Protein AF-W4JRE5-F1 (afdb_monomer_lite)

InterPro domains:
  IPR013126 Heat shock protein 70 family [PF00012] (2-76)
  IPR013126 Heat shock protein 70 family [PTHR19375] (1-88)
  IPR043129 ATPase, nucleotide binding domain [SSF53067] (3-77)

Secondary structure (DSSP, 8-state):
-HHHHHHHHHHHHHHTTSSEEEEEEEEEETTEEEEEEEEHHHHHHHHHHHHHHHHHHHHHHHHHTT--GGG---------TTT-------SS--

pLDDT: mean 73.52, std 13.88, range [37.41, 88.75]

Radius of gyration: 17.66 Å; chains: 1; bounding box: 35×21×53 Å

Sequence (94 aa):
MGKLKCEVEKAKCNLSSQQSTHIEIKVFKNGNDFSKLFTHTKFEELNLNLFYKTMKPVKQVHKDAGVKKKDIDEVTFEVGADGIMKVSAANKGI

Foldseek 3Di:
DVQQVVLVLVQLQVVLPDQKDWRWDQCPDPRDIDIDIDGPVNVCVVCVVVVVVVVVVVVVVCVVVVHDPVRDQFDWDDDDDSRHDGPRPPPPDD

Organism: Heterobasidion irregulare (strain TC 32-1) (NCBI:txid747525)

Structure (mmCIF, N/CA/C/O backbone):
data_AF-W4JRE5-F1
#
_entry.id   AF-W4JRE5-F1
#
loop_
_atom_site.group_PDB
_atom_site.id
_atom_site.type_symbol
_atom_site.label_atom_id
_atom_site.label_alt_id
_atom_site.label_comp_id
_atom_site.label_asym_id
_atom_site.label_entity_id
_atom_site.label_seq_id
_atom_site.pdbx_PDB_ins_code
_atom_site.Cartn_x
_atom_site.Cartn_y
_atom_site.Cartn_z
_atom_site.occupancy
_atom_site.B_iso_or_equiv
_atom_site.auth_seq_id
_atom_site.auth_comp_id
_atom_site.auth_asym_id
_atom_site.auth_atom_id
_atom_site.pdbx_PDB_model_num
ATOM 1 N N . MET A 1 1 ? 0.487 1.887 -19.908 1.00 61.75 1 MET A N 1
ATOM 2 C CA . MET A 1 1 ? 0.083 1.935 -18.481 1.00 61.75 1 MET A CA 1
ATOM 3 C C . MET A 1 1 ? 0.670 0.805 -17.622 1.00 61.75 1 MET A C 1
ATOM 5 O O . MET A 1 1 ? 0.937 1.054 -16.457 1.00 61.75 1 MET A O 1
ATOM 9 N N . GLY A 1 2 ? 0.895 -0.410 -18.152 1.00 78.25 2 GLY A N 1
ATOM 10 C CA . GLY A 1 2 ? 1.381 -1.555 -17.353 1.00 78.25 2 GLY A CA 1
ATOM 11 C C . GLY A 1 2 ? 2.760 -1.374 -16.699 1.00 78.25 2 GLY A C 1
ATOM 12 O O . GLY A 1 2 ? 2.912 -1.703 -15.530 1.00 78.25 2 GLY A O 1
ATOM 13 N N . LYS A 1 3 ? 3.731 -0.770 -17.406 1.00 82.19 3 LYS A N 1
ATOM 14 C CA . LYS A 1 3 ? 5.084 -0.516 -16.866 1.00 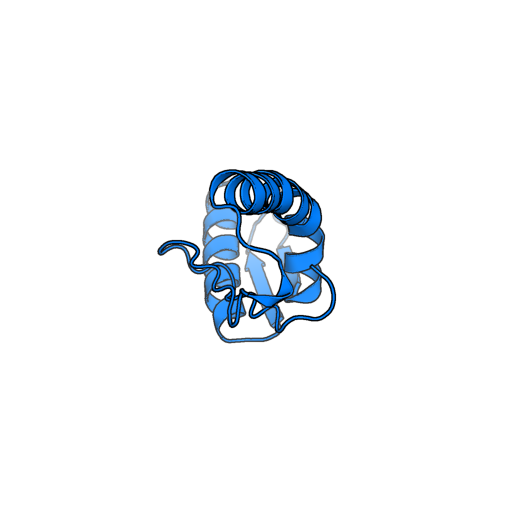82.19 3 LYS A CA 1
ATOM 15 C C . LYS A 1 3 ? 5.067 0.358 -15.606 1.00 82.19 3 LYS A C 1
ATOM 17 O O . LYS A 1 3 ? 5.675 -0.002 -14.612 1.00 82.19 3 LYS A O 1
ATOM 22 N N . LEU A 1 4 ? 4.299 1.451 -15.623 1.00 84.88 4 LEU A N 1
ATOM 23 C CA . LEU A 1 4 ? 4.145 2.321 -14.452 1.00 84.88 4 LEU A CA 1
ATOM 24 C C . LEU A 1 4 ? 3.508 1.596 -13.273 1.00 84.88 4 LEU A C 1
ATOM 26 O O . LEU A 1 4 ? 3.985 1.750 -12.161 1.00 84.88 4 LEU A O 1
ATOM 30 N N . LYS A 1 5 ? 2.467 0.789 -13.508 1.00 83.88 5 LYS A N 1
ATOM 31 C CA . LYS A 1 5 ? 1.856 0.003 -12.430 1.00 83.88 5 LYS A CA 1
ATOM 32 C C . LYS A 1 5 ? 2.879 -0.937 -11.789 1.00 83.88 5 LYS A C 1
ATOM 34 O O . LYS A 1 5 ? 2.991 -0.947 -10.577 1.00 83.88 5 LYS A O 1
ATO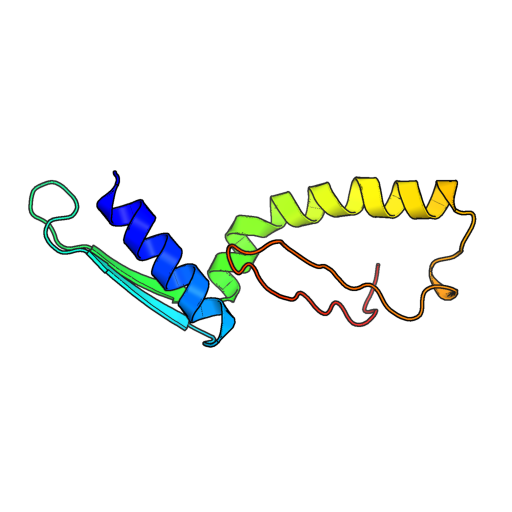M 39 N N . CYS A 1 6 ? 3.666 -1.655 -12.589 1.00 85.12 6 CYS A N 1
ATOM 40 C CA . CYS A 1 6 ? 4.675 -2.577 -12.066 1.00 85.12 6 CYS A CA 1
ATOM 41 C C . CYS A 1 6 ? 5.766 -1.864 -11.248 1.00 85.12 6 CYS A C 1
ATOM 43 O O . CYS A 1 6 ? 6.078 -2.305 -10.146 1.00 85.12 6 CYS A O 1
ATOM 45 N N . GLU A 1 7 ? 6.303 -0.743 -11.739 1.00 86.94 7 GLU A N 1
ATOM 46 C CA . GLU A 1 7 ? 7.328 0.005 -10.997 1.00 86.94 7 GLU A CA 1
ATOM 47 C C . GLU A 1 7 ? 6.768 0.684 -9.739 1.00 86.94 7 GLU A C 1
ATOM 49 O O . GLU A 1 7 ? 7.451 0.748 -8.721 1.00 86.94 7 GLU A O 1
ATOM 54 N N . VAL A 1 8 ? 5.504 1.121 -9.758 1.00 84.56 8 VAL A N 1
ATOM 55 C CA . VAL A 1 8 ?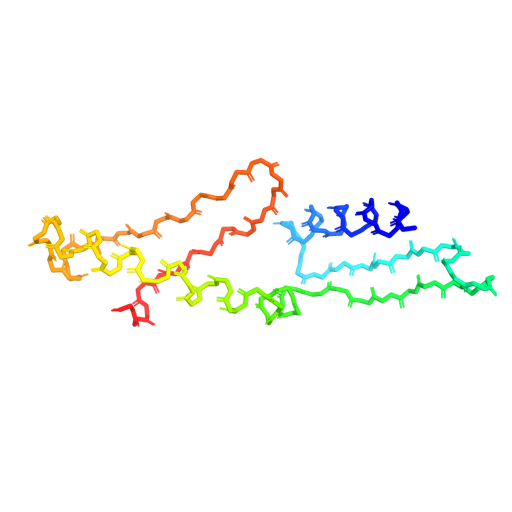 4.823 1.639 -8.561 1.00 84.56 8 VAL A CA 1
ATOM 56 C C . VAL A 1 8 ? 4.599 0.535 -7.526 1.00 84.56 8 VAL A C 1
ATOM 58 O O . VAL A 1 8 ? 4.832 0.776 -6.346 1.00 84.56 8 VAL A O 1
ATOM 61 N N . GLU A 1 9 ? 4.205 -0.674 -7.934 1.00 84.12 9 GLU A N 1
ATOM 62 C CA . GLU A 1 9 ? 4.058 -1.810 -7.010 1.00 84.12 9 GLU A CA 1
ATOM 63 C C . GLU A 1 9 ? 5.400 -2.199 -6.371 1.00 84.12 9 GLU A C 1
ATOM 65 O O . GLU A 1 9 ? 5.478 -2.385 -5.156 1.00 84.12 9 GLU A O 1
ATOM 70 N N . LYS A 1 10 ? 6.487 -2.226 -7.154 1.00 83.81 10 LYS A N 1
ATOM 71 C CA . LYS A 1 10 ? 7.844 -2.440 -6.621 1.00 83.81 10 LYS A CA 1
ATOM 72 C C . LYS A 1 10 ? 8.251 -1.345 -5.641 1.00 83.81 10 LYS A C 1
ATOM 74 O O . LYS A 1 10 ? 8.756 -1.640 -4.564 1.00 83.81 10 LYS A O 1
ATOM 79 N N . ALA A 1 11 ? 8.003 -0.085 -5.988 1.00 85.44 11 ALA A N 1
ATOM 80 C CA . ALA A 1 11 ? 8.291 1.051 -5.123 1.00 85.44 11 ALA A CA 1
ATOM 81 C C . ALA A 1 11 ? 7.496 0.994 -3.812 1.00 85.44 11 ALA A C 1
ATOM 83 O O . ALA A 1 11 ? 8.039 1.256 -2.743 1.00 85.44 11 ALA A O 1
ATOM 84 N N . LYS A 1 12 ? 6.228 0.585 -3.870 1.00 80.12 12 LYS A N 1
ATOM 85 C CA . LYS A 1 12 ? 5.377 0.373 -2.696 1.00 80.12 12 LYS A CA 1
ATOM 86 C C . LYS A 1 12 ? 5.929 -0.737 -1.794 1.00 80.12 12 LYS A C 1
ATOM 88 O O . LYS A 1 12 ? 6.043 -0.535 -0.590 1.00 80.12 12 LYS A O 1
ATOM 93 N N . CYS A 1 13 ? 6.357 -1.858 -2.379 1.00 80.12 13 CYS A N 1
ATOM 94 C CA . CYS A 1 13 ? 7.034 -2.928 -1.647 1.00 80.12 13 CYS A CA 1
ATOM 95 C C . CYS A 1 13 ? 8.342 -2.434 -1.004 1.00 80.12 13 CYS A C 1
ATOM 97 O O . CYS A 1 13 ? 8.576 -2.681 0.175 1.00 80.12 13 CYS A O 1
ATOM 99 N N . ASN A 1 14 ? 9.168 -1.674 -1.725 1.00 81.56 14 ASN A N 1
ATOM 100 C CA . ASN A 1 14 ? 10.414 -1.116 -1.188 1.00 81.56 14 ASN A CA 1
ATOM 101 C C . ASN A 1 14 ? 10.158 -0.127 -0.046 1.00 81.56 14 ASN A C 1
ATOM 103 O O . ASN A 1 14 ? 10.844 -0.188 0.975 1.00 81.56 14 ASN A O 1
ATOM 107 N N . LEU A 1 15 ? 9.128 0.718 -0.166 1.00 78.56 15 LEU A N 1
ATOM 108 C CA . LEU A 1 15 ? 8.690 1.621 0.898 1.00 78.56 15 LEU A CA 1
ATOM 109 C C . LEU A 1 15 ? 8.254 0.890 2.169 1.00 78.56 15 LEU A C 1
ATOM 111 O O . LEU A 1 15 ? 8.328 1.472 3.243 1.00 78.56 15 LEU A O 1
ATOM 115 N N . SER A 1 16 ? 7.850 -0.382 2.105 1.00 72.31 16 SER A N 1
ATOM 116 C CA . SER A 1 16 ? 7.575 -1.146 3.332 1.00 72.31 16 SER A CA 1
ATOM 117 C C . SER A 1 16 ? 8.823 -1.310 4.215 1.00 72.31 16 SER A C 1
ATOM 119 O O . SER A 1 16 ? 8.704 -1.431 5.431 1.00 72.31 16 SER A O 1
ATOM 121 N N . SER A 1 17 ? 10.015 -1.258 3.609 1.00 74.06 17 SER A N 1
ATOM 122 C CA . SER A 1 17 ? 11.310 -1.421 4.280 1.00 74.06 17 SER A CA 1
ATOM 123 C C . SER A 1 17 ? 12.144 -0.135 4.343 1.00 74.06 17 SER A C 1
ATOM 125 O O . SER A 1 17 ? 13.002 -0.001 5.212 1.00 74.06 17 SER A O 1
ATOM 127 N N . GLN A 1 18 ? 11.902 0.822 3.443 1.00 79.50 18 GLN A N 1
ATOM 128 C CA . GLN A 1 18 ? 12.690 2.047 3.284 1.00 79.50 18 GLN A CA 1
ATOM 129 C C . GLN A 1 18 ? 11.811 3.296 3.422 1.00 79.50 18 GLN A C 1
ATOM 131 O O . GLN A 1 18 ? 10.670 3.324 2.974 1.00 79.50 18 GLN A O 1
ATOM 136 N N . GLN A 1 19 ? 12.353 4.380 3.986 1.00 79.00 19 GLN A N 1
ATOM 137 C CA . GLN A 1 19 ? 11.615 5.648 4.132 1.00 79.00 19 GLN A CA 1
ATOM 138 C C . GLN A 1 19 ? 11.343 6.356 2.790 1.00 79.00 19 GLN A C 1
ATOM 140 O O . GLN A 1 19 ? 10.433 7.184 2.678 1.00 79.00 19 GLN A O 1
ATOM 145 N N . SER A 1 20 ? 12.130 6.033 1.762 1.00 83.56 20 SER A N 1
ATOM 146 C CA . SER A 1 20 ? 11.996 6.578 0.415 1.00 83.56 20 SER A CA 1
ATOM 147 C C . SER A 1 20 ? 12.505 5.592 -0.633 1.00 83.56 20 SER A C 1
ATOM 149 O O . SER A 1 20 ? 13.312 4.719 -0.325 1.00 83.56 20 SER A O 1
ATOM 151 N N . THR A 1 21 ? 12.031 5.726 -1.867 1.00 88.69 21 THR A N 1
ATOM 152 C CA . THR A 1 21 ? 12.436 4.905 -3.009 1.00 88.69 21 THR A CA 1
ATOM 153 C C . THR A 1 21 ? 12.354 5.725 -4.298 1.00 88.69 21 THR A C 1
ATOM 155 O O . THR A 1 21 ? 11.530 6.635 -4.409 1.00 88.69 21 THR A O 1
ATOM 158 N N . HIS A 1 22 ? 13.199 5.428 -5.281 1.00 88.44 22 HIS A N 1
ATOM 159 C CA . HIS A 1 22 ? 13.149 6.073 -6.593 1.00 88.44 22 HIS A CA 1
ATOM 160 C C . HIS A 1 22 ? 12.336 5.224 -7.572 1.00 88.44 22 HIS A C 1
ATOM 162 O O . HIS A 1 22 ? 12.607 4.040 -7.753 1.00 88.44 22 HIS A O 1
ATOM 168 N N . ILE A 1 23 ? 11.343 5.839 -8.218 1.00 88.62 23 ILE A N 1
ATOM 169 C CA . ILE A 1 23 ? 10.588 5.225 -9.312 1.00 88.62 23 ILE A CA 1
ATOM 170 C C . ILE A 1 23 ? 11.227 5.674 -10.617 1.00 88.62 23 ILE A C 1
ATOM 172 O O . ILE A 1 23 ? 11.114 6.847 -10.972 1.00 88.62 23 ILE A O 1
ATOM 176 N N . GLU A 1 24 ? 11.853 4.742 -11.331 1.00 88.19 24 GLU A N 1
ATOM 177 C CA . GLU A 1 24 ? 12.512 4.997 -12.611 1.00 88.19 24 GLU A CA 1
ATOM 178 C C . GLU A 1 24 ? 11.883 4.159 -13.724 1.00 88.19 24 GLU A C 1
ATOM 180 O O . GLU A 1 24 ? 11.803 2.936 -13.644 1.00 88.19 24 GLU A O 1
ATOM 185 N N . ILE A 1 25 ? 11.421 4.814 -14.787 1.00 87.31 25 ILE A N 1
ATOM 186 C CA . ILE A 1 25 ? 10.822 4.163 -15.951 1.00 87.31 25 ILE A CA 1
ATOM 187 C C . ILE A 1 25 ? 11.442 4.755 -17.206 1.00 87.31 25 ILE A C 1
ATOM 189 O O . ILE A 1 25 ? 11.210 5.918 -17.540 1.00 87.31 25 ILE A O 1
ATOM 193 N N . LYS A 1 26 ? 12.174 3.920 -17.943 1.00 83.88 26 LYS A N 1
ATOM 194 C CA . LYS A 1 26 ? 12.705 4.280 -19.259 1.00 83.88 26 LYS A CA 1
ATOM 195 C C . LYS A 1 26 ? 11.599 4.275 -20.310 1.00 83.88 26 LYS A C 1
ATOM 197 O O . LYS A 1 26 ? 10.788 3.342 -20.338 1.00 83.88 26 LYS A O 1
ATOM 202 N N . VAL A 1 27 ? 11.587 5.272 -21.196 1.00 82.25 27 VAL A N 1
ATOM 203 C CA . VAL A 1 27 ? 10.608 5.395 -22.296 1.00 82.25 27 VAL A CA 1
ATOM 204 C C . VAL A 1 27 ? 9.166 5.325 -21.765 1.00 82.25 27 VAL A C 1
ATOM 206 O O . VAL A 1 27 ? 8.363 4.468 -22.146 1.00 82.25 27 VAL A O 1
ATOM 209 N N . PHE A 1 28 ? 8.834 6.195 -20.812 1.00 78.81 28 PHE A N 1
ATOM 210 C CA . PHE A 1 28 ? 7.535 6.184 -20.145 1.00 78.81 28 PHE A CA 1
ATOM 211 C C . PHE A 1 28 ? 6.418 6.720 -21.050 1.00 78.81 28 PHE A C 1
ATOM 213 O O . PHE A 1 28 ? 5.412 6.039 -21.275 1.00 78.81 28 PHE A O 1
ATOM 220 N N . LYS A 1 29 ? 6.585 7.939 -21.575 1.00 74.38 29 LYS A N 1
ATOM 221 C CA . LYS A 1 29 ? 5.597 8.598 -22.438 1.00 74.38 29 LYS A CA 1
ATOM 222 C C . LYS A 1 29 ? 6.303 9.498 -23.451 1.00 74.38 29 LYS A C 1
ATOM 224 O O . LYS A 1 29 ? 7.155 10.295 -23.073 1.00 74.38 29 LYS A O 1
ATOM 229 N N . ASN A 1 30 ? 5.951 9.359 -24.731 1.00 75.44 30 ASN A N 1
ATOM 230 C CA . ASN A 1 30 ? 6.532 10.130 -25.840 1.00 75.44 30 ASN A CA 1
ATOM 231 C C . ASN A 1 30 ? 8.073 10.037 -25.937 1.00 75.44 30 ASN A C 1
ATOM 233 O O . ASN A 1 30 ? 8.712 10.976 -26.391 1.00 75.44 30 ASN A O 1
ATOM 237 N N . GLY A 1 31 ? 8.670 8.922 -25.498 1.00 78.00 31 GLY A N 1
ATOM 238 C CA . GLY A 1 31 ? 10.127 8.738 -25.516 1.00 78.00 31 GLY A CA 1
ATOM 239 C C . GLY A 1 31 ? 10.869 9.313 -24.308 1.00 78.00 31 GLY A C 1
ATOM 240 O O . GLY A 1 31 ? 12.063 9.075 -24.188 1.00 78.00 31 GLY A O 1
ATOM 241 N N . ASN A 1 32 ? 10.180 10.003 -23.395 1.00 81.69 32 ASN A N 1
ATOM 242 C CA . ASN A 1 32 ? 10.806 10.580 -22.208 1.00 81.69 32 ASN A CA 1
ATOM 243 C C . ASN A 1 32 ? 10.904 9.567 -21.069 1.00 81.69 32 ASN A C 1
ATOM 245 O O . ASN A 1 32 ? 9.964 8.801 -20.813 1.00 81.69 32 ASN A O 1
ATOM 249 N N . ASP A 1 33 ? 12.019 9.629 -20.354 1.00 85.50 33 ASP A N 1
ATOM 250 C CA . ASP A 1 33 ? 12.225 8.890 -19.119 1.00 85.50 33 ASP A CA 1
ATOM 251 C C . ASP A 1 33 ? 11.469 9.551 -17.964 1.00 85.50 33 ASP A C 1
ATOM 253 O O . ASP A 1 33 ? 11.263 10.766 -17.918 1.00 85.50 33 ASP A O 1
ATOM 257 N N . PHE A 1 34 ? 11.023 8.728 -17.024 1.00 86.00 34 PHE A N 1
ATOM 258 C CA . PHE A 1 34 ? 10.365 9.162 -15.803 1.00 86.00 34 PHE A CA 1
ATOM 259 C C . PHE A 1 34 ? 11.236 8.761 -14.620 1.00 86.00 34 PHE A C 1
ATOM 261 O O . PHE A 1 34 ? 11.496 7.577 -14.434 1.00 86.00 34 PHE A O 1
ATOM 268 N N . SER A 1 35 ? 11.666 9.732 -13.818 1.00 87.81 35 SER A N 1
ATOM 269 C CA . SER A 1 35 ? 12.317 9.487 -12.531 1.00 87.81 35 SER A CA 1
ATOM 270 C C . SER A 1 35 ? 11.678 10.379 -11.479 1.00 87.81 35 SER A C 1
ATOM 272 O O . SER A 1 35 ? 11.525 11.586 -11.687 1.00 87.81 35 SER A O 1
ATOM 274 N N . LYS A 1 36 ? 11.251 9.790 -10.360 1.00 88.62 36 LYS A N 1
ATOM 275 C CA . LYS A 1 36 ? 10.695 10.546 -9.238 1.00 88.62 36 LYS A CA 1
ATOM 276 C C . LYS A 1 36 ? 10.981 9.862 -7.910 1.00 88.62 36 LYS A C 1
ATOM 278 O O . LYS A 1 36 ? 10.815 8.651 -7.784 1.00 88.62 36 LYS A O 1
ATOM 283 N N . LEU A 1 37 ? 11.339 10.664 -6.911 1.00 88.75 37 LEU A N 1
ATOM 284 C CA . LEU A 1 37 ? 11.430 10.213 -5.528 1.00 88.75 37 LEU A CA 1
ATOM 285 C C . LEU A 1 37 ? 10.023 9.995 -4.960 1.00 88.75 37 LEU A C 1
ATOM 287 O O . LEU A 1 37 ? 9.163 10.880 -5.021 1.00 88.75 37 LEU A O 1
ATOM 291 N N . PHE A 1 38 ? 9.805 8.819 -4.391 1.00 87.44 38 PHE A N 1
ATOM 292 C CA . PHE A 1 38 ? 8.581 8.433 -3.715 1.00 87.44 38 PHE A CA 1
ATOM 293 C C . PHE A 1 38 ? 8.890 8.176 -2.239 1.00 87.44 38 PHE A C 1
ATOM 295 O O . PHE A 1 38 ? 9.789 7.409 -1.911 1.00 87.44 38 PHE A O 1
ATOM 302 N N . THR A 1 39 ? 8.192 8.868 -1.342 1.00 85.50 39 THR A N 1
ATOM 303 C CA . THR A 1 39 ? 8.474 8.865 0.101 1.00 85.50 39 THR A CA 1
ATOM 304 C C . THR A 1 39 ? 7.264 8.393 0.893 1.00 85.50 39 THR A C 1
ATOM 306 O O . THR A 1 39 ? 6.132 8.494 0.412 1.00 85.50 39 THR A O 1
ATOM 309 N N . HIS A 1 40 ? 7.495 7.944 2.131 1.00 78.56 40 HIS A N 1
ATOM 310 C CA . HIS A 1 40 ? 6.429 7.633 3.094 1.00 78.56 40 HIS A CA 1
ATOM 311 C C . HIS A 1 40 ? 5.421 8.770 3.233 1.00 78.56 40 HIS A C 1
ATOM 313 O O . HIS A 1 40 ? 4.231 8.554 3.039 1.00 78.56 40 HIS A O 1
ATOM 319 N N . THR A 1 41 ? 5.894 10.002 3.437 1.00 80.12 41 THR A N 1
ATOM 320 C CA . THR A 1 41 ? 5.025 11.185 3.530 1.00 80.12 41 THR A CA 1
ATOM 321 C C . THR A 1 41 ? 4.142 11.330 2.296 1.00 80.12 41 THR A C 1
ATOM 323 O O . THR A 1 41 ? 2.947 11.591 2.411 1.00 80.12 41 THR A O 1
ATOM 326 N N . LYS A 1 42 ? 4.700 11.109 1.095 1.00 81.81 42 LYS A N 1
ATOM 327 C CA . LYS A 1 42 ? 3.911 11.230 -0.130 1.00 81.81 42 LYS A CA 1
ATOM 328 C C . LYS A 1 42 ? 2.878 10.115 -0.262 1.00 81.81 42 LYS A C 1
ATOM 330 O O . LYS A 1 42 ? 1.783 10.359 -0.764 1.00 81.81 42 LYS A O 1
ATOM 335 N N . PHE A 1 43 ? 3.219 8.908 0.175 1.00 79.62 43 PHE A N 1
ATOM 336 C CA . PHE A 1 43 ? 2.295 7.783 0.223 1.00 79.62 43 PHE A CA 1
ATOM 337 C C . PHE A 1 43 ? 1.153 8.034 1.217 1.00 79.62 43 PHE A C 1
ATOM 339 O O . PHE A 1 43 ? -0.009 7.829 0.865 1.00 79.62 43 PHE A O 1
ATOM 346 N N . GLU A 1 44 ? 1.455 8.529 2.418 1.00 76.19 44 GLU A N 1
ATOM 347 C CA . GLU A 1 44 ? 0.457 8.897 3.423 1.00 76.19 44 GLU A CA 1
ATOM 348 C C . GLU A 1 44 ? -0.485 9.971 2.889 1.00 76.19 44 GLU A C 1
ATOM 350 O O . GLU A 1 44 ? -1.690 9.740 2.862 1.00 76.19 44 GLU A O 1
ATOM 355 N N . GLU A 1 45 ? 0.046 11.081 2.362 1.00 80.75 45 GLU A N 1
ATOM 356 C CA . GLU A 1 45 ? -0.740 12.169 1.763 1.00 80.75 45 GLU A CA 1
ATOM 357 C C . GLU A 1 45 ? -1.755 11.670 0.725 1.00 80.75 45 GLU A C 1
ATOM 359 O O . GLU A 1 45 ? -2.912 12.092 0.727 1.00 80.75 45 GLU A O 1
ATOM 364 N N . LEU A 1 46 ? -1.334 10.759 -0.160 1.00 82.38 46 LEU A N 1
ATOM 365 C CA . LEU A 1 46 ? -2.194 10.196 -1.204 1.00 82.38 46 LEU A CA 1
ATOM 366 C C . LEU A 1 46 ? -3.298 9.294 -0.634 1.00 82.38 46 LEU A C 1
ATOM 368 O O . LEU A 1 46 ? -4.381 9.208 -1.215 1.00 82.38 46 LEU A O 1
ATOM 372 N N . ASN A 1 47 ? -3.041 8.640 0.500 1.00 77.00 47 ASN A N 1
ATOM 373 C CA . ASN A 1 47 ? -3.956 7.692 1.130 1.00 77.00 47 ASN A CA 1
ATOM 374 C C . ASN A 1 47 ? -4.743 8.277 2.316 1.00 77.00 47 ASN A C 1
ATOM 376 O O . ASN A 1 47 ? -5.659 7.617 2.805 1.00 77.00 47 ASN A O 1
ATOM 380 N N . LEU A 1 48 ? -4.486 9.523 2.739 1.00 77.06 48 LEU A N 1
ATOM 381 C CA . LEU A 1 48 ? -5.190 10.199 3.843 1.00 77.06 48 LEU A CA 1
ATOM 382 C C . LEU A 1 48 ? -6.714 10.084 3.738 1.00 77.06 48 LEU A C 1
ATOM 384 O O . LEU A 1 48 ? -7.393 9.755 4.709 1.00 77.06 48 LEU A O 1
ATOM 388 N N . ASN A 1 49 ? -7.272 10.294 2.545 1.00 76.25 49 ASN A N 1
ATOM 389 C CA . ASN A 1 49 ? -8.717 10.193 2.334 1.00 76.25 49 ASN A CA 1
ATOM 390 C C . ASN A 1 49 ? -9.251 8.762 2.547 1.00 76.25 49 ASN A C 1
ATOM 392 O O . ASN A 1 49 ? -10.355 8.580 3.059 1.00 76.25 49 ASN A O 1
ATOM 396 N N . LEU A 1 50 ? -8.476 7.734 2.182 1.00 75.56 50 LEU A N 1
ATOM 397 C CA . LEU A 1 50 ? -8.833 6.344 2.475 1.00 75.56 50 LEU A CA 1
ATOM 398 C C . LEU A 1 50 ? -8.796 6.081 3.983 1.00 75.56 50 LEU A C 1
ATOM 400 O O . LEU A 1 50 ? -9.752 5.511 4.505 1.00 75.56 50 LEU A O 1
ATOM 404 N N . PHE A 1 51 ? -7.782 6.582 4.693 1.00 72.19 51 PHE A N 1
ATOM 405 C CA . PHE A 1 51 ? -7.709 6.468 6.153 1.00 72.19 51 PHE A CA 1
ATOM 406 C C . PHE A 1 51 ? -8.897 7.148 6.852 1.00 72.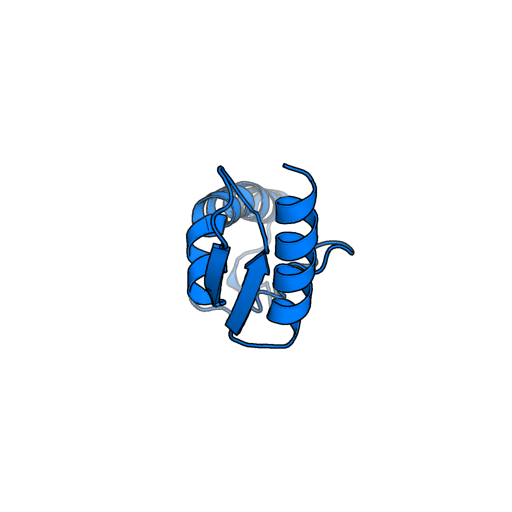19 51 PHE A C 1
ATOM 408 O O . PHE A 1 51 ? -9.515 6.575 7.744 1.00 72.19 51 PHE A O 1
ATOM 415 N N . TYR A 1 52 ? -9.331 8.328 6.404 1.00 77.12 52 TYR A N 1
ATOM 416 C CA . TYR A 1 52 ? -10.533 8.952 6.974 1.00 77.12 52 TYR A CA 1
ATOM 417 C C . TYR A 1 52 ? -11.804 8.126 6.754 1.00 77.12 52 TYR A C 1
ATOM 419 O O . TYR A 1 52 ? -12.698 8.120 7.606 1.00 77.12 52 TYR A O 1
ATOM 427 N N . LYS A 1 53 ? -11.898 7.409 5.629 1.00 76.75 53 LYS A N 1
ATOM 428 C CA . LYS A 1 53 ? -13.021 6.504 5.366 1.00 76.75 53 LYS A CA 1
ATOM 429 C C . LYS A 1 53 ? -12.983 5.273 6.266 1.00 76.75 53 LYS A C 1
ATOM 431 O O . LYS A 1 53 ? -14.055 4.869 6.706 1.00 76.75 53 LYS A O 1
ATOM 436 N N . THR A 1 54 ? -11.809 4.724 6.591 1.00 73.56 54 THR A N 1
ATOM 437 C CA . THR A 1 54 ? -11.688 3.575 7.511 1.00 73.56 54 THR A CA 1
ATOM 438 C C . THR A 1 54 ? -11.994 3.947 8.964 1.00 73.56 54 THR A C 1
ATOM 440 O O . THR A 1 54 ? -12.467 3.105 9.721 1.00 73.56 54 THR A O 1
ATOM 443 N N . MET A 1 55 ? -11.876 5.220 9.354 1.00 75.12 55 MET A N 1
ATOM 444 C CA . MET A 1 55 ? -12.280 5.660 10.698 1.00 75.12 55 MET A CA 1
ATOM 445 C C . MET A 1 55 ? -13.792 5.592 10.950 1.00 75.12 55 MET A C 1
ATOM 447 O O . MET A 1 55 ? -14.219 5.514 12.104 1.00 75.12 55 MET A O 1
ATOM 451 N N . LYS A 1 56 ? -14.628 5.631 9.904 1.00 80.50 56 LYS A N 1
ATOM 452 C CA . LYS A 1 56 ? -16.088 5.502 10.049 1.00 80.50 56 LYS A CA 1
ATOM 453 C C . LYS A 1 56 ? -16.509 4.117 10.570 1.00 80.50 56 LYS A C 1
ATOM 455 O O . LYS A 1 56 ? -17.172 4.093 11.607 1.00 80.50 56 LYS A O 1
ATOM 460 N N . PRO A 1 57 ? -16.124 2.990 9.935 1.00 80.19 57 PRO A N 1
ATOM 461 C CA . PRO A 1 57 ? -16.459 1.664 10.442 1.00 80.19 57 PRO A CA 1
ATOM 462 C C . PRO A 1 57 ? -15.812 1.382 11.802 1.00 80.19 57 PRO A C 1
ATOM 464 O O . PRO A 1 57 ? -16.479 0.815 12.655 1.00 80.19 57 PRO A O 1
ATOM 467 N N . VAL A 1 58 ? -14.591 1.860 12.078 1.00 78.88 58 VAL A N 1
ATOM 468 C CA . VAL A 1 58 ? -13.966 1.702 13.411 1.00 78.88 58 VAL A CA 1
ATOM 469 C C . VAL A 1 58 ? -14.821 2.340 14.513 1.00 78.88 58 VAL A C 1
ATOM 471 O O . VAL A 1 58 ? -15.082 1.723 15.543 1.00 78.88 58 VAL A O 1
ATOM 474 N N . LYS A 1 59 ? -15.329 3.560 14.289 1.00 77.75 59 LYS A N 1
ATOM 475 C CA . LYS A 1 59 ? -16.237 4.229 15.238 1.00 77.75 59 LYS A CA 1
ATOM 476 C C . LYS A 1 59 ? -17.572 3.503 15.397 1.00 77.75 59 LYS A C 1
ATOM 478 O O . LYS A 1 59 ? -18.174 3.598 16.463 1.00 77.75 59 LYS A O 1
ATOM 483 N N . GLN A 1 60 ? -18.052 2.837 14.351 1.00 82.56 60 GLN A N 1
ATOM 484 C CA . GLN A 1 60 ? -19.282 2.055 14.403 1.00 82.56 60 GLN A CA 1
ATOM 485 C C . GLN A 1 60 ? -19.083 0.768 15.207 1.00 82.56 60 GLN A C 1
ATOM 487 O O . GLN A 1 60 ? -19.814 0.557 16.164 1.00 82.56 60 GLN A O 1
ATOM 492 N N . VAL A 1 61 ? -18.025 0.003 14.923 1.00 81.75 61 VAL A N 1
ATOM 493 C CA . VAL A 1 61 ? -17.643 -1.195 15.692 1.00 81.75 61 VAL A CA 1
ATOM 494 C C . VAL A 1 61 ? -17.503 -0.868 17.175 1.00 81.75 61 VAL A C 1
ATOM 496 O O . VAL A 1 61 ? -17.964 -1.620 18.022 1.00 81.75 61 VAL A O 1
ATOM 499 N N . HIS A 1 62 ? -16.935 0.292 17.502 1.00 75.12 62 HIS A N 1
ATOM 500 C CA . HIS A 1 62 ? -16.814 0.744 18.883 1.00 75.12 62 HIS A CA 1
ATOM 501 C C . HIS A 1 62 ? -18.166 0.945 19.584 1.00 75.12 62 HIS A C 1
ATOM 503 O O . HIS A 1 62 ? -18.320 0.598 20.751 1.00 75.12 62 HIS A O 1
ATOM 509 N N . LYS A 1 63 ? -19.155 1.496 18.867 1.00 81.06 63 LYS A N 1
ATOM 510 C CA . LYS A 1 63 ? -20.519 1.655 19.385 1.00 81.06 63 LYS A CA 1
ATOM 511 C C . LYS A 1 63 ? -21.221 0.309 19.521 1.00 81.06 63 LYS A C 1
ATOM 513 O O . LYS A 1 63 ? -21.843 0.071 20.550 1.00 81.06 63 LYS A O 1
ATOM 518 N N . ASP A 1 64 ? -21.088 -0.550 18.516 1.00 83.88 64 ASP A N 1
ATOM 519 C CA . ASP A 1 64 ? -21.749 -1.856 18.464 1.00 83.88 64 ASP A CA 1
ATOM 520 C C . ASP A 1 64 ? -21.187 -2.812 19.530 1.00 83.88 64 ASP A C 1
ATOM 522 O O . ASP A 1 64 ? -21.933 -3.567 20.146 1.00 83.88 64 ASP A O 1
ATOM 526 N N . ALA A 1 65 ? -19.882 -2.737 19.802 1.00 82.88 65 ALA A N 1
ATOM 527 C CA . ALA A 1 65 ? -19.212 -3.528 20.831 1.00 82.88 65 ALA A CA 1
ATOM 528 C C . ALA A 1 65 ? -19.384 -2.967 22.257 1.00 82.88 65 ALA A C 1
ATOM 530 O O . ALA A 1 65 ? -18.982 -3.621 23.216 1.00 82.88 65 ALA A O 1
ATOM 531 N N . GLY A 1 66 ? -19.946 -1.762 22.424 1.00 80.69 66 GLY A N 1
ATOM 532 C CA . GLY A 1 66 ? -20.206 -1.154 23.738 1.00 80.69 66 GLY A CA 1
ATOM 533 C C . GLY A 1 66 ? -18.959 -0.822 24.573 1.00 80.69 66 GLY A C 1
ATOM 534 O O . GLY A 1 66 ? -19.083 -0.446 25.738 1.00 80.69 66 GLY A O 1
ATOM 535 N N . VAL A 1 67 ? -17.765 -0.942 23.992 1.00 78.81 67 VAL A N 1
ATOM 536 C CA . VAL A 1 67 ? -16.482 -0.612 24.625 1.00 78.81 67 VAL A CA 1
ATOM 537 C C . VAL A 1 67 ? -16.232 0.891 24.563 1.00 78.81 67 VAL A C 1
ATOM 539 O O . VAL A 1 67 ? -16.650 1.551 23.614 1.00 78.81 67 VAL A O 1
ATOM 542 N N . LYS A 1 68 ? -15.554 1.463 25.567 1.00 75.38 68 LYS A N 1
ATOM 543 C CA . LYS A 1 68 ? -15.095 2.860 25.517 1.00 75.38 68 LYS A CA 1
ATOM 544 C C . LYS A 1 68 ? -13.676 2.902 24.978 1.00 75.38 68 LYS A C 1
ATOM 546 O O . LYS A 1 68 ? -12.914 1.955 25.106 1.00 75.38 68 LYS A O 1
ATOM 551 N N . LYS A 1 69 ? -13.275 4.032 24.392 1.00 69.69 69 LYS A N 1
ATOM 552 C CA . LYS A 1 69 ? -11.953 4.174 23.750 1.00 69.69 69 LYS A CA 1
ATOM 553 C C . LYS A 1 69 ? -10.783 3.923 24.701 1.00 69.69 69 LYS A C 1
ATOM 555 O O . LYS A 1 69 ? -9.686 3.632 24.255 1.00 69.69 69 LYS A O 1
ATOM 560 N N . LYS A 1 70 ? -11.036 4.080 26.001 1.00 74.75 70 LYS A N 1
ATOM 561 C CA . LYS A 1 70 ? -10.079 3.846 27.083 1.00 74.75 70 LYS A CA 1
ATOM 562 C C . LYS A 1 70 ? -9.859 2.364 27.382 1.00 74.75 70 LYS A C 1
ATOM 564 O O . LYS A 1 70 ? -8.868 2.045 28.016 1.00 74.75 70 LYS A O 1
ATOM 569 N N . ASP A 1 71 ? -10.766 1.508 26.925 1.00 74.56 71 ASP A N 1
ATOM 570 C CA . ASP A 1 71 ? -10.740 0.065 27.159 1.00 74.56 71 ASP A CA 1
ATOM 571 C C . ASP A 1 71 ? -10.057 -0.677 25.992 1.00 74.56 71 ASP A C 1
ATOM 573 O O . ASP A 1 71 ? -10.062 -1.902 25.950 1.00 74.56 71 ASP A O 1
ATOM 577 N N . ILE A 1 72 ? -9.516 0.058 25.008 1.00 70.62 72 ILE A N 1
ATOM 578 C CA . ILE A 1 72 ? -8.774 -0.496 23.872 1.00 70.62 72 ILE A CA 1
ATOM 579 C C . ILE A 1 72 ? -7.284 -0.238 24.094 1.00 70.62 72 ILE A C 1
ATOM 581 O O . ILE A 1 72 ? -6.819 0.897 23.956 1.00 70.62 72 ILE A O 1
ATOM 585 N N . ASP A 1 73 ? -6.551 -1.306 24.398 1.00 70.62 73 ASP A N 1
ATOM 586 C CA . ASP A 1 73 ? -5.109 -1.256 24.650 1.00 70.62 73 ASP A CA 1
ATOM 587 C C . ASP A 1 73 ? -4.301 -1.032 23.362 1.00 70.62 73 ASP A C 1
ATOM 589 O O . ASP A 1 73 ? -3.399 -0.193 23.321 1.00 70.62 73 ASP A O 1
ATOM 593 N N . GLU A 1 74 ? -4.655 -1.734 22.282 1.00 64.31 74 GLU A N 1
ATOM 594 C CA . GLU A 1 74 ? -3.949 -1.668 21.002 1.00 64.31 74 GLU A CA 1
ATOM 595 C C . GLU A 1 74 ? -4.919 -1.794 19.819 1.00 64.31 74 GLU A C 1
ATOM 597 O O . GLU A 1 74 ? -5.827 -2.626 19.818 1.00 64.31 74 GLU A O 1
ATOM 602 N N . VAL A 1 75 ? -4.717 -0.965 18.789 1.00 65.12 75 VAL A N 1
ATOM 603 C CA . VAL A 1 75 ? -5.391 -1.098 17.492 1.00 65.12 75 VAL A CA 1
ATOM 604 C C . VAL A 1 75 ? -4.337 -1.426 16.447 1.00 65.12 75 VAL A C 1
ATOM 606 O O . VAL A 1 75 ? -3.521 -0.574 16.088 1.00 65.12 75 VAL A O 1
ATOM 609 N N . THR A 1 76 ? -4.367 -2.655 15.938 1.00 63.94 76 THR A N 1
ATOM 610 C CA . THR A 1 76 ? -3.519 -3.086 14.829 1.00 63.94 76 THR A CA 1
ATOM 611 C C . THR A 1 76 ? -4.297 -3.012 13.519 1.00 63.94 76 THR A C 1
ATOM 613 O O . THR A 1 76 ? -5.427 -3.482 13.401 1.00 63.94 76 THR A O 1
ATOM 616 N N . PHE A 1 77 ? -3.689 -2.388 12.512 1.00 61.00 77 PHE A N 1
ATOM 617 C CA . PHE A 1 77 ? -4.189 -2.425 11.143 1.00 61.00 77 PHE A CA 1
ATOM 618 C C . PHE A 1 77 ? -3.371 -3.450 10.363 1.00 61.00 77 PHE A C 1
ATOM 620 O O . PHE A 1 77 ? -2.185 -3.233 10.109 1.00 61.00 77 PHE A O 1
ATOM 627 N N . GLU A 1 78 ? -4.006 -4.552 9.976 1.00 54.78 78 GLU A N 1
ATOM 628 C CA . GLU A 1 78 ? -3.447 -5.488 9.003 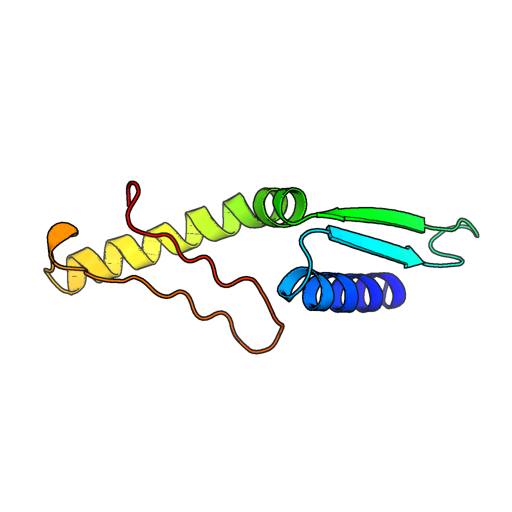1.00 54.78 78 GLU A CA 1
ATOM 629 C C . GLU A 1 78 ? -4.022 -5.176 7.624 1.00 54.78 78 GLU A C 1
ATOM 631 O O . GLU A 1 78 ? -5.227 -5.267 7.387 1.00 54.78 78 GLU A O 1
ATOM 636 N N . VAL A 1 79 ? -3.147 -4.780 6.703 1.00 54.16 79 VAL A N 1
ATOM 637 C CA . VAL A 1 79 ? -3.484 -4.646 5.286 1.00 54.16 79 VAL A CA 1
ATOM 638 C C . VAL A 1 79 ? -2.876 -5.847 4.565 1.00 54.16 79 VAL A C 1
ATOM 640 O O . VAL A 1 79 ? -1.701 -6.154 4.753 1.00 54.16 79 VAL A O 1
ATOM 643 N N . GLY A 1 80 ? -3.697 -6.554 3.784 1.00 56.78 80 GLY A N 1
ATOM 644 C CA . GLY A 1 80 ? -3.328 -7.801 3.107 1.00 56.78 80 GLY A CA 1
ATOM 645 C C . GLY A 1 80 ? -2.152 -7.684 2.125 1.00 56.78 80 GL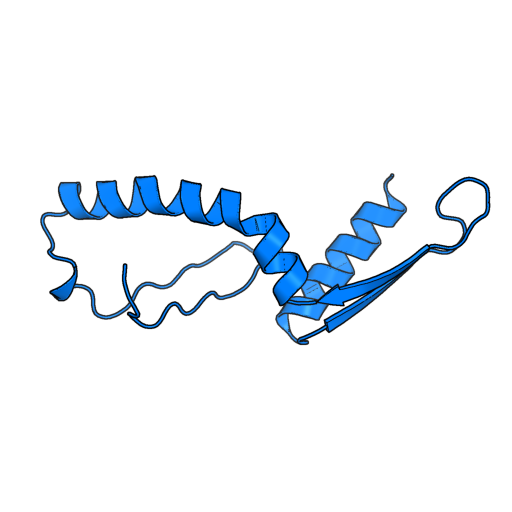Y A C 1
ATOM 646 O O . GLY A 1 80 ? -1.701 -6.586 1.801 1.00 56.78 80 GLY A O 1
ATOM 647 N N . ALA A 1 81 ? -1.707 -8.859 1.659 1.00 47.12 81 ALA A N 1
ATOM 648 C CA . ALA A 1 81 ? -0.412 -9.254 1.072 1.00 47.12 81 ALA A CA 1
ATOM 649 C C . ALA A 1 81 ? 0.269 -8.369 0.000 1.00 47.12 81 ALA A C 1
ATOM 651 O O . ALA A 1 81 ? 1.395 -8.666 -0.387 1.00 47.12 81 ALA A O 1
ATOM 652 N N . ASP A 1 82 ? -0.326 -7.256 -0.417 1.00 51.84 82 ASP A N 1
ATOM 653 C CA . ASP A 1 82 ? 0.288 -6.309 -1.348 1.00 51.84 82 ASP A CA 1
ATOM 654 C C . ASP A 1 82 ? 1.139 -5.233 -0.641 1.00 51.84 82 ASP A C 1
ATOM 656 O O . ASP A 1 82 ? 1.538 -4.262 -1.276 1.00 51.84 82 ASP A O 1
ATOM 660 N N . GLY A 1 83 ? 1.436 -5.372 0.658 1.00 52.31 83 GLY A N 1
ATOM 661 C CA . GLY A 1 83 ? 2.526 -4.642 1.324 1.00 52.31 83 GLY A CA 1
ATOM 662 C C . GLY A 1 83 ? 2.266 -3.162 1.626 1.00 52.31 83 GLY A C 1
ATOM 663 O O . GLY A 1 83 ? 3.172 -2.339 1.494 1.00 52.31 83 GLY A O 1
ATOM 664 N N . ILE A 1 84 ? 1.047 -2.795 2.032 1.00 52.47 84 ILE A N 1
ATOM 665 C CA . ILE A 1 84 ? 0.749 -1.433 2.501 1.00 52.47 84 ILE A CA 1
ATOM 666 C C . ILE A 1 84 ? 0.891 -1.337 4.028 1.00 52.47 84 ILE A C 1
ATOM 668 O O . ILE A 1 84 ? 0.243 -2.052 4.780 1.00 52.47 84 ILE A O 1
ATOM 672 N N . MET A 1 85 ? 1.774 -0.417 4.424 1.00 48.84 85 MET A N 1
ATOM 673 C CA . MET A 1 85 ? 2.118 0.111 5.750 1.00 48.84 85 MET A CA 1
ATOM 674 C C . MET A 1 85 ? 1.325 -0.353 6.977 1.00 48.84 85 MET A C 1
ATOM 676 O O . MET A 1 85 ? 0.151 -0.037 7.172 1.00 48.84 85 MET A O 1
ATOM 680 N N . LYS A 1 86 ? 2.097 -0.910 7.909 1.00 46.06 86 LYS A N 1
ATOM 681 C CA . LYS A 1 86 ? 1.800 -1.014 9.334 1.00 46.06 86 LYS A CA 1
ATOM 682 C C . LYS A 1 86 ? 1.731 0.401 9.933 1.00 46.06 86 LYS A C 1
ATOM 684 O O . LYS A 1 86 ? 2.750 0.965 10.321 1.00 46.06 86 LYS A O 1
ATOM 689 N N . VAL A 1 87 ? 0.544 1.002 9.979 1.00 47.44 87 VAL A N 1
ATOM 690 C CA . VAL A 1 87 ? 0.316 2.233 10.753 1.00 47.44 87 VAL A CA 1
ATOM 691 C C . VAL A 1 87 ? 0.088 1.817 12.201 1.00 47.44 87 VAL A C 1
ATOM 693 O O . VAL A 1 87 ? -1.030 1.509 12.606 1.00 47.44 87 VAL A O 1
ATOM 696 N N . SER A 1 88 ? 1.159 1.774 12.993 1.00 42.50 88 SER A N 1
ATOM 697 C CA . SER A 1 88 ? 1.049 1.668 14.448 1.00 42.50 88 SER A CA 1
ATOM 698 C C . SER A 1 88 ? 0.659 3.038 15.000 1.00 42.50 88 SER A C 1
ATOM 700 O O . SER A 1 88 ? 1.510 3.835 15.400 1.00 42.50 88 SER A O 1
ATOM 702 N N . ALA A 1 89 ? -0.636 3.348 14.977 1.00 44.94 89 ALA A N 1
ATOM 703 C CA . ALA A 1 89 ? -1.165 4.507 15.679 1.00 44.94 89 ALA A CA 1
ATOM 704 C C . ALA A 1 89 ? -1.196 4.191 17.182 1.00 44.94 89 ALA A C 1
ATOM 706 O O . ALA A 1 89 ? -2.218 3.782 17.725 1.00 44.94 89 ALA A O 1
ATOM 707 N N . ALA A 1 90 ? -0.061 4.368 17.863 1.00 39.16 90 ALA A N 1
ATOM 708 C CA . ALA A 1 90 ? -0.028 4.378 19.320 1.00 39.16 90 ALA A CA 1
ATOM 709 C C . ALA A 1 90 ? -0.849 5.582 19.801 1.00 39.16 90 ALA A C 1
ATOM 711 O O . ALA A 1 90 ? -0.449 6.722 19.571 1.00 39.16 90 ALA A O 1
ATOM 712 N N . ASN A 1 91 ? -2.016 5.298 20.388 1.00 41.69 91 ASN A N 1
ATOM 713 C CA . ASN A 1 91 ? -3.013 6.189 20.994 1.00 41.69 91 ASN A CA 1
ATOM 714 C C . ASN A 1 91 ? -2.589 7.663 21.210 1.00 41.69 91 ASN A C 1
ATOM 716 O O . ASN A 1 91 ? -2.421 8.140 22.331 1.00 41.69 91 ASN A O 1
ATOM 720 N N . LYS A 1 92 ? -2.501 8.435 20.122 1.00 37.41 92 LYS A N 1
ATOM 721 C CA . LYS A 1 92 ? -2.470 9.902 20.144 1.00 37.41 92 LYS A CA 1
ATOM 722 C C . LYS A 1 92 ? -3.697 10.435 19.411 1.00 37.41 92 LYS A C 1
ATOM 724 O O . LYS A 1 92 ? -3.588 11.088 18.381 1.00 37.41 92 LYS A O 1
ATOM 729 N N . GLY A 1 93 ? -4.872 10.138 19.968 1.00 40.59 93 GLY A N 1
ATOM 730 C CA . GLY A 1 93 ? -6.100 10.881 19.668 1.00 40.59 93 GLY A CA 1
ATOM 731 C C . GLY A 1 93 ? -7.084 10.242 18.688 1.00 40.59 93 GLY A C 1
ATOM 732 O O . GLY A 1 93 ? -7.626 10.961 17.849 1.00 40.59 93 GLY A O 1
ATOM 733 N N . ILE A 1 94 ? -7.367 8.937 18.807 1.00 43.44 94 ILE A N 1
ATOM 734 C CA . ILE A 1 94 ? -8.593 8.370 18.211 1.00 43.44 94 ILE A CA 1
ATOM 735 C C . ILE A 1 94 ? -9.817 8.777 19.020 1.00 43.44 94 ILE A C 1
ATOM 737 O O . ILE A 1 94 ? -9.824 8.727 20.267 1.00 43.44 94 ILE A O 1
#